Protein AF-A0A832KD87-F1 (afdb_monomer)

Solvent-accessible surface area (backbone atoms only — not comparable to full-atom values): 8683 Å² total; per-residue (Å²): 137,56,74,68,58,53,52,50,53,51,51,52,54,54,50,62,73,72,46,85,57,48,42,70,67,50,52,49,51,49,38,57,52,49,37,73,68,37,78,49,73,68,52,28,51,52,37,47,54,54,39,52,41,48,72,72,66,35,74,69,43,55,56,54,29,46,51,53,55,69,43,56,67,70,58,34,53,49,45,49,45,51,49,51,41,46,48,60,45,54,34,45,61,54,44,48,51,44,21,74,75,68,78,47,76,73,81,92,72,85,89,80,72,62,57,53,75,65,98,73,86,62,88,88,52,91,65,71,86,54,75,49,86,65,58,59,52,69,70,57,54,53,64,74,74,107

Nearest PDB structures (foldseek):
  8iuh-assembly1_4  TM=4.453E-01  e=9.359E+00  Homo sapiens
  7zwc-assembly1_c  TM=3.550E-01  e=7.194E+00  Homo sapiens

Radius of gyration: 20.19 Å; Cα contacts (8 Å, |Δi|>4): 117; chains: 1; bounding box: 44×45×47 Å

pLDDT: mean 84.2, std 9.67, range [51.53, 96.75]

Sequence (146 aa):
MGISDFLKRWSVKRLVKYLPVASKENILRLARMVEKIAITPEDKERIRFVREKFQSDHPSLIYAKEVLGRLHPNCRNKFSINFIVNHLIIGDGVRKRFRDEKGFLPPIAILISPSMKCNLRCQGCYAADYEKEEDLALETMNKIVK

Structure (mmCIF, N/CA/C/O backbone):
data_AF-A0A832KD87-F1
#
_entry.id   AF-A0A832KD87-F1
#
loop_
_atom_site.group_PDB
_atom_site.id
_atom_site.type_symbol
_atom_site.label_atom_id
_atom_site.label_alt_id
_atom_site.label_comp_id
_atom_site.label_asym_id
_atom_site.label_entity_id
_atom_site.label_seq_id
_atom_site.pdbx_PDB_ins_code
_atom_site.Cartn_x
_atom_site.Cartn_y
_atom_site.Cartn_z
_atom_site.occupancy
_atom_site.B_iso_or_equiv
_atom_site.auth_seq_id
_atom_site.auth_comp_id
_atom_site.auth_asym_id
_atom_site.auth_atom_id
_atom_site.pdbx_PDB_model_num
ATOM 1 N N . MET A 1 1 ? 3.557 20.386 3.102 1.00 51.53 1 MET A N 1
ATOM 2 C CA . MET A 1 1 ? 3.893 19.614 1.880 1.00 51.53 1 MET A CA 1
ATOM 3 C C . MET A 1 1 ? 4.741 20.517 0.999 1.00 51.53 1 MET A C 1
ATOM 5 O O . MET A 1 1 ? 4.283 21.613 0.703 1.00 51.53 1 MET A O 1
ATOM 9 N N . GLY A 1 2 ? 5.977 20.140 0.670 1.00 63.47 2 GLY A N 1
ATOM 10 C CA . GLY A 1 2 ? 6.873 21.016 -0.097 1.00 63.47 2 GLY A CA 1
ATOM 11 C C . GLY A 1 2 ? 6.529 21.047 -1.590 1.00 63.47 2 GLY A C 1
ATOM 12 O O . GLY A 1 2 ? 5.954 20.096 -2.119 1.00 63.47 2 GLY A O 1
ATOM 13 N N . ILE A 1 3 ? 6.939 22.108 -2.292 1.00 60.81 3 ILE A N 1
ATOM 14 C CA . ILE A 1 3 ? 6.811 22.246 -3.760 1.00 60.81 3 ILE A CA 1
ATOM 15 C C . ILE A 1 3 ? 7.443 21.043 -4.492 1.00 60.81 3 ILE A C 1
ATOM 17 O O . ILE A 1 3 ? 6.913 20.565 -5.495 1.00 60.81 3 ILE A O 1
ATOM 21 N N . SER A 1 4 ? 8.522 20.488 -3.930 1.00 67.88 4 SER A N 1
ATOM 22 C CA . SER A 1 4 ? 9.181 19.268 -4.414 1.00 67.88 4 SER A CA 1
ATOM 23 C C . SER A 1 4 ? 8.242 18.052 -4.422 1.00 67.88 4 SER A C 1
ATOM 25 O O . SER A 1 4 ? 8.128 17.374 -5.441 1.00 67.88 4 SER A O 1
ATOM 27 N N . ASP A 1 5 ? 7.484 17.802 -3.349 1.00 67.19 5 ASP A N 1
ATOM 28 C CA . ASP A 1 5 ? 6.569 16.650 -3.267 1.00 67.19 5 ASP A CA 1
ATOM 29 C C . ASP A 1 5 ? 5.394 16.780 -4.243 1.00 67.19 5 ASP A C 1
ATOM 31 O O . ASP A 1 5 ? 4.939 15.794 -4.830 1.00 67.19 5 ASP A O 1
ATOM 35 N N . PHE A 1 6 ? 4.919 18.011 -4.453 1.00 67.44 6 PHE A N 1
ATOM 36 C CA . PHE A 1 6 ? 3.873 18.313 -5.426 1.00 67.44 6 PHE A CA 1
ATOM 37 C C . PHE A 1 6 ? 4.337 18.031 -6.861 1.00 67.44 6 PHE A C 1
ATOM 39 O O . PHE A 1 6 ? 3.647 17.330 -7.607 1.00 67.44 6 PHE A O 1
ATOM 46 N N . LEU A 1 7 ? 5.535 18.499 -7.228 1.00 68.81 7 LEU A N 1
ATOM 47 C CA . LEU A 1 7 ? 6.141 18.235 -8.535 1.00 68.81 7 LEU A CA 1
ATOM 48 C C . LEU A 1 7 ? 6.367 16.737 -8.766 1.00 68.81 7 LEU A C 1
ATOM 50 O O . LEU A 1 7 ? 6.092 16.235 -9.857 1.00 68.81 7 LEU A O 1
ATOM 54 N N . LYS A 1 8 ? 6.793 15.995 -7.738 1.00 66.50 8 LYS A N 1
ATOM 55 C CA . LYS A 1 8 ? 6.944 14.532 -7.802 1.00 66.50 8 LYS A CA 1
ATOM 56 C C . LYS A 1 8 ? 5.611 13.828 -8.041 1.00 66.50 8 LYS A C 1
ATOM 58 O O . LYS A 1 8 ? 5.508 13.026 -8.971 1.00 66.50 8 LYS A O 1
ATOM 63 N N . ARG A 1 9 ? 4.567 14.169 -7.269 1.00 67.56 9 ARG A N 1
ATOM 64 C CA . ARG A 1 9 ? 3.204 13.639 -7.472 1.00 67.56 9 ARG A CA 1
ATOM 65 C C . ARG A 1 9 ? 2.704 13.893 -8.885 1.00 67.56 9 ARG A C 1
ATOM 67 O O . ARG A 1 9 ? 2.187 12.982 -9.530 1.00 67.56 9 ARG A O 1
ATOM 74 N N . TRP A 1 10 ? 2.858 15.123 -9.363 1.00 71.25 10 TRP A N 1
ATOM 75 C CA . TRP A 1 10 ? 2.403 15.520 -10.688 1.00 71.25 10 TRP A CA 1
ATOM 76 C C . TRP A 1 10 ? 3.168 14.791 -11.799 1.00 71.25 10 TRP A C 1
ATOM 78 O O . TRP A 1 10 ? 2.549 14.283 -12.736 1.00 71.25 10 TRP A O 1
ATOM 88 N N . SER A 1 11 ? 4.488 14.655 -11.651 1.00 71.56 11 SER A N 1
ATOM 89 C CA . SER A 1 11 ? 5.350 13.963 -12.614 1.00 71.56 11 SER A CA 1
ATOM 90 C C . SER A 1 11 ? 4.967 12.491 -12.748 1.00 71.56 11 SER A C 1
ATOM 92 O O . SER A 1 11 ? 4.735 12.018 -13.860 1.00 71.56 11 SER A O 1
ATOM 94 N N . VAL A 1 12 ? 4.805 11.769 -11.631 1.00 66.50 12 VAL A N 1
ATOM 95 C CA . VAL A 1 12 ? 4.410 10.353 -11.693 1.00 66.50 12 VAL A CA 1
ATOM 96 C C . VAL A 1 12 ? 2.972 10.188 -12.188 1.00 66.50 12 VAL A C 1
ATOM 98 O O . VAL A 1 12 ? 2.713 9.316 -13.014 1.00 66.50 12 VAL A O 1
ATOM 101 N N . LYS A 1 13 ? 2.038 11.059 -11.780 1.00 68.19 13 LYS A N 1
ATOM 102 C CA . LYS A 1 13 ? 0.655 11.052 -12.292 1.00 68.19 13 LYS A CA 1
ATOM 103 C C . LYS A 1 13 ? 0.609 11.211 -13.813 1.00 68.19 13 LYS A C 1
ATOM 105 O O . LYS A 1 13 ? -0.176 10.537 -14.478 1.00 68.19 13 LYS A O 1
ATOM 110 N N . ARG A 1 14 ? 1.448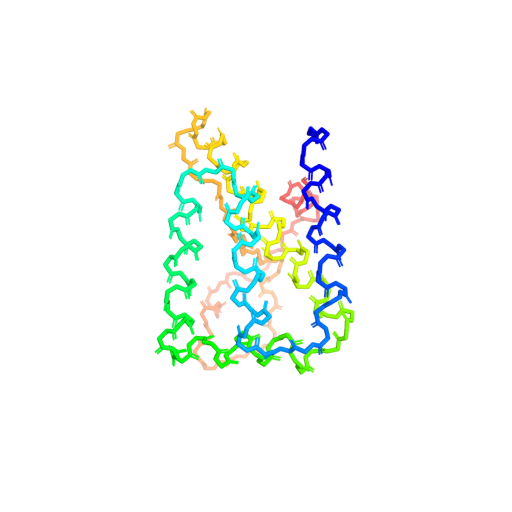 12.092 -14.364 1.00 72.88 14 ARG A N 1
ATOM 111 C CA . ARG A 1 14 ? 1.558 12.295 -15.810 1.00 72.88 14 ARG A CA 1
ATOM 112 C C . ARG A 1 14 ? 2.155 11.060 -16.485 1.00 72.88 14 ARG A C 1
ATOM 114 O O . ARG A 1 14 ? 1.604 10.616 -17.482 1.00 72.88 14 ARG A O 1
ATOM 121 N N . LEU A 1 15 ? 3.195 10.459 -15.907 1.00 66.75 15 LEU A N 1
ATOM 122 C CA . LEU A 1 15 ? 3.840 9.259 -16.452 1.00 66.75 15 LEU A CA 1
ATOM 123 C C . LEU A 1 15 ? 2.902 8.058 -16.519 1.00 66.75 15 LEU A C 1
ATOM 125 O O . LEU A 1 15 ? 2.782 7.452 -17.574 1.00 66.75 15 LEU A O 1
ATOM 129 N N . VAL A 1 16 ? 2.176 7.766 -15.440 1.00 65.38 16 VAL A N 1
ATOM 130 C CA . VAL A 1 16 ? 1.223 6.643 -15.387 1.00 65.38 16 VAL A CA 1
ATOM 131 C C . VAL A 1 16 ? 0.147 6.763 -16.469 1.00 65.38 16 VAL A C 1
ATOM 133 O O . VAL A 1 16 ? -0.227 5.766 -17.082 1.00 65.38 16 VAL A O 1
ATOM 136 N N . LYS A 1 17 ? -0.308 7.989 -16.760 1.00 65.19 17 LYS A N 1
ATOM 137 C CA . LYS A 1 17 ? -1.314 8.255 -17.797 1.00 65.19 17 LYS A CA 1
ATOM 138 C C . LYS A 1 17 ? -0.819 7.916 -19.214 1.00 65.19 17 LYS A C 1
ATOM 140 O O . LYS A 1 17 ? -1.639 7.583 -20.063 1.00 65.19 17 LYS A O 1
ATOM 145 N N . TYR A 1 18 ? 0.492 7.979 -19.460 1.00 62.66 18 TYR A N 1
ATOM 146 C CA . TYR A 1 18 ? 1.123 7.718 -20.762 1.00 62.66 18 TYR A CA 1
ATOM 147 C C . TYR A 1 18 ? 1.847 6.366 -20.836 1.00 62.66 18 TYR A C 1
ATOM 149 O O . TYR A 1 18 ? 2.681 6.167 -21.718 1.00 62.66 18 TYR A O 1
ATOM 157 N N . LEU A 1 19 ? 1.496 5.399 -19.982 1.00 62.84 19 LEU A N 1
ATOM 158 C CA . LEU A 1 19 ? 2.011 4.024 -20.047 1.00 62.84 19 LEU A CA 1
ATOM 159 C C . LEU A 1 19 ? 0.932 3.019 -20.500 1.00 62.84 19 LEU A C 1
ATOM 161 O O . LEU A 1 19 ? 0.696 2.045 -19.785 1.00 62.84 19 LEU A O 1
ATOM 165 N N . PRO A 1 20 ? 0.231 3.186 -21.646 1.00 56.25 20 PRO A N 1
ATOM 166 C CA . PRO A 1 20 ? -0.865 2.283 -21.992 1.00 56.25 20 PRO A CA 1
ATOM 167 C C . PRO A 1 20 ? -0.394 0.867 -22.339 1.00 56.25 20 PRO A C 1
ATOM 169 O O . PRO A 1 20 ? -1.227 -0.022 -22.459 1.00 56.25 20 PRO A O 1
ATOM 172 N N . VAL A 1 21 ? 0.914 0.632 -22.483 1.00 61.56 21 VAL A N 1
ATOM 173 C CA . VAL A 1 21 ? 1.462 -0.680 -22.830 1.00 61.56 21 VAL A CA 1
ATOM 174 C C . VAL A 1 21 ? 2.334 -1.171 -21.684 1.00 61.56 21 VAL A C 1
ATOM 176 O O . VAL A 1 21 ? 3.422 -0.64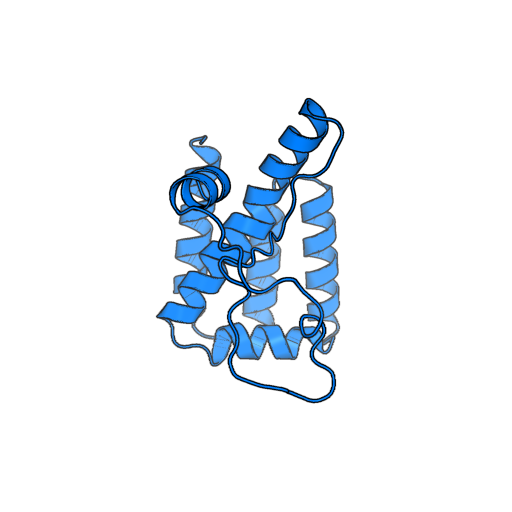1 -21.455 1.00 61.56 21 VAL A O 1
ATOM 179 N N . ALA A 1 22 ? 1.871 -2.201 -20.977 1.00 67.94 22 ALA A N 1
ATOM 180 C CA . ALA A 1 22 ? 2.614 -2.894 -19.927 1.00 67.94 22 ALA A CA 1
ATOM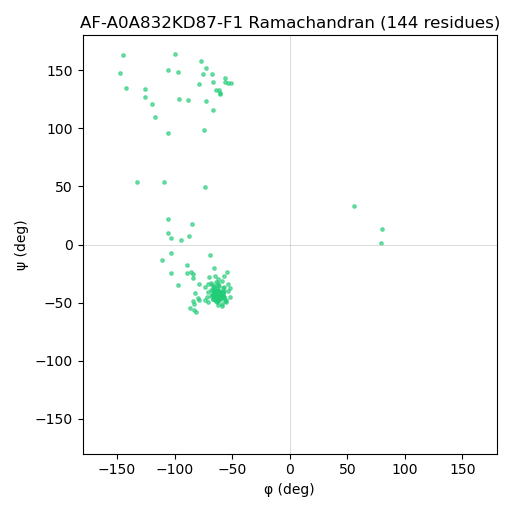 181 C C . ALA A 1 22 ? 3.730 -3.786 -20.516 1.00 67.94 22 ALA A C 1
ATOM 183 O O . ALA A 1 22 ? 3.843 -4.971 -20.212 1.00 67.94 22 ALA A O 1
ATOM 184 N N . SER A 1 23 ? 4.551 -3.232 -21.410 1.00 82.88 23 SER A N 1
ATOM 185 C CA . SER A 1 23 ? 5.745 -3.916 -21.896 1.00 82.88 23 SER A CA 1
ATOM 186 C C . SER A 1 23 ? 6.810 -3.925 -20.800 1.00 82.88 23 SER A C 1
ATOM 188 O O . SER A 1 23 ? 6.875 -3.02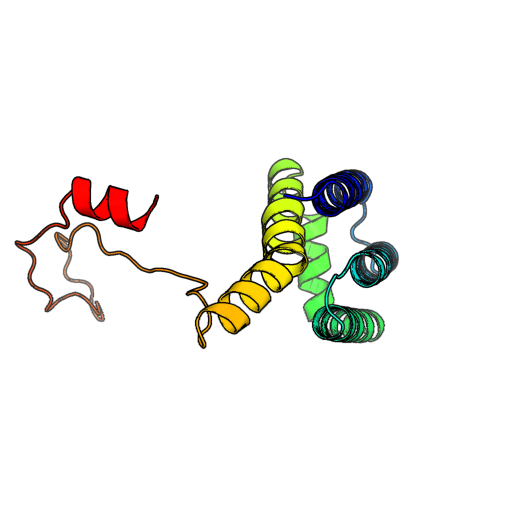2 -19.960 1.00 82.88 23 SER A O 1
ATOM 190 N N . LYS A 1 24 ? 7.680 -4.940 -20.827 1.00 87.88 24 LYS A N 1
ATOM 191 C CA . LYS A 1 24 ? 8.850 -5.015 -19.938 1.00 87.88 24 LYS A CA 1
ATOM 192 C C . LYS A 1 24 ? 9.664 -3.718 -20.007 1.00 87.88 24 LYS A C 1
ATOM 194 O O . LYS A 1 24 ? 9.983 -3.150 -18.969 1.00 87.88 24 LYS A O 1
ATOM 199 N N . GLU A 1 25 ? 9.900 -3.199 -21.211 1.00 88.25 25 GLU A N 1
ATOM 200 C CA . GLU A 1 25 ? 10.668 -1.965 -21.409 1.00 88.25 25 GLU A CA 1
ATOM 201 C C . GLU A 1 25 ? 10.018 -0.749 -20.736 1.00 88.25 25 GLU A C 1
ATOM 203 O O . GLU A 1 25 ? 10.690 0.021 -20.049 1.00 88.25 25 GLU A O 1
ATOM 208 N N . ASN A 1 26 ? 8.694 -0.606 -20.843 1.00 84.00 26 ASN A N 1
ATOM 209 C CA . ASN A 1 26 ? 7.970 0.492 -20.204 1.00 84.00 26 ASN A CA 1
ATOM 210 C C . ASN A 1 26 ? 7.995 0.391 -18.674 1.00 84.00 26 ASN A C 1
ATOM 212 O O . ASN A 1 26 ? 8.169 1.405 -17.996 1.00 84.00 26 ASN A O 1
ATOM 216 N N . ILE A 1 27 ? 7.884 -0.821 -18.126 1.00 86.50 27 ILE A N 1
ATOM 217 C CA . ILE A 1 27 ? 7.991 -1.071 -16.682 1.00 86.50 27 ILE A CA 1
ATOM 218 C C . ILE A 1 27 ? 9.405 -0.734 -16.185 1.00 86.50 27 ILE A C 1
ATOM 220 O O . ILE A 1 27 ? 9.559 -0.030 -15.185 1.00 86.50 27 ILE A O 1
ATOM 224 N N . LEU A 1 28 ? 10.446 -1.158 -16.906 1.00 89.31 28 LEU A N 1
ATOM 225 C CA . LEU A 1 28 ? 11.841 -0.849 -16.574 1.00 89.31 28 LEU A CA 1
ATOM 226 C C . LEU A 1 28 ? 12.153 0.648 -16.696 1.00 89.31 28 LEU A C 1
ATOM 228 O O . LEU A 1 28 ? 12.912 1.201 -15.893 1.00 89.31 28 LEU A O 1
ATOM 232 N N . ARG A 1 29 ? 11.566 1.331 -17.684 1.00 85.12 29 ARG A N 1
ATOM 233 C CA . ARG A 1 29 ? 11.653 2.788 -17.825 1.00 85.12 29 ARG A CA 1
ATOM 234 C C . ARG A 1 29 ? 10.979 3.494 -16.652 1.00 85.12 29 ARG A C 1
ATOM 236 O O . ARG A 1 29 ? 11.580 4.406 -16.091 1.00 85.12 29 ARG A O 1
ATOM 243 N N . LEU A 1 30 ? 9.792 3.053 -16.236 1.00 80.50 30 LEU A N 1
ATOM 244 C CA . LEU A 1 30 ? 9.109 3.605 -15.066 1.00 80.50 30 LEU A CA 1
ATOM 245 C C . LEU A 1 30 ? 9.941 3.409 -13.793 1.00 80.50 30 LEU A C 1
ATOM 247 O O . LEU A 1 30 ? 10.150 4.375 -13.063 1.00 80.50 30 LEU A O 1
ATOM 251 N N . ALA A 1 31 ? 10.474 2.207 -13.562 1.00 85.56 31 ALA A N 1
ATOM 252 C CA . ALA A 1 31 ? 11.330 1.925 -12.409 1.00 85.56 31 ALA A CA 1
ATOM 253 C C . ALA A 1 31 ? 12.562 2.849 -12.374 1.00 85.56 31 ALA A C 1
ATOM 255 O O . ALA A 1 31 ? 12.851 3.446 -11.340 1.00 85.56 31 ALA A O 1
ATOM 256 N N . ARG A 1 32 ? 13.222 3.073 -13.524 1.00 86.88 32 ARG A N 1
ATOM 257 C CA . ARG A 1 32 ? 14.324 4.048 -13.659 1.00 86.88 32 ARG A CA 1
ATOM 258 C C . ARG A 1 32 ? 13.921 5.470 -13.273 1.00 86.88 32 ARG A C 1
ATOM 260 O O . ARG A 1 32 ? 14.701 6.193 -12.662 1.00 86.88 32 ARG A O 1
ATOM 267 N N . MET A 1 33 ? 12.730 5.906 -13.669 1.00 79.88 33 MET A N 1
ATOM 268 C CA . MET A 1 33 ? 12.247 7.251 -13.347 1.00 79.88 33 MET A CA 1
ATOM 269 C C . MET A 1 33 ? 11.902 7.383 -11.866 1.00 79.88 33 MET A C 1
ATOM 271 O O . MET A 1 33 ? 12.237 8.389 -11.248 1.00 79.88 33 MET A O 1
ATOM 275 N N . VAL A 1 34 ? 11.283 6.353 -11.293 1.00 78.44 34 VAL A N 1
ATOM 276 C CA . VAL A 1 34 ? 10.955 6.287 -9.868 1.00 78.44 34 VAL A CA 1
ATOM 277 C C . VAL A 1 34 ? 12.229 6.289 -9.014 1.00 78.44 34 VAL A C 1
ATOM 279 O O . VAL A 1 34 ? 12.289 7.052 -8.054 1.00 78.44 34 VAL A O 1
ATOM 282 N N . GLU A 1 35 ? 13.288 5.574 -9.415 1.00 84.50 35 GLU A N 1
ATOM 283 C CA . GLU A 1 35 ? 14.613 5.610 -8.761 1.00 84.50 35 GLU A CA 1
ATOM 284 C C . GLU A 1 35 ? 15.191 7.036 -8.712 1.00 84.50 35 GLU A C 1
ATOM 286 O O . GLU A 1 35 ? 15.735 7.459 -7.695 1.00 84.50 35 GLU A O 1
ATOM 291 N N . LYS A 1 36 ?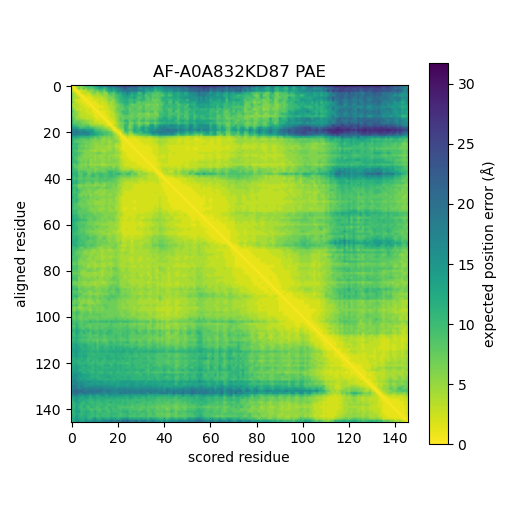 15.026 7.826 -9.783 1.00 81.44 36 LYS A N 1
ATOM 292 C CA . LYS A 1 36 ? 15.488 9.227 -9.819 1.00 81.44 36 LYS A CA 1
ATOM 293 C C . LYS A 1 36 ? 14.677 10.156 -8.911 1.00 81.44 36 LYS A C 1
ATOM 295 O O . LYS A 1 36 ? 15.195 11.178 -8.473 1.00 81.44 36 LYS A O 1
ATOM 300 N N . ILE A 1 37 ? 13.410 9.828 -8.666 1.00 74.31 37 ILE A N 1
ATOM 301 C CA . ILE A 1 37 ? 12.473 10.642 -7.877 1.00 74.31 37 ILE A CA 1
ATOM 302 C C . ILE A 1 37 ? 12.533 10.296 -6.378 1.00 74.31 37 ILE A C 1
ATOM 304 O O . ILE A 1 37 ? 12.188 11.138 -5.535 1.00 74.31 37 ILE A O 1
ATOM 308 N N . ALA A 1 38 ? 12.961 9.073 -6.056 1.00 74.50 38 ALA A N 1
ATOM 309 C CA . ALA A 1 38 ? 13.067 8.547 -4.703 1.00 74.50 38 ALA A CA 1
ATOM 310 C C . ALA A 1 38 ? 13.898 9.454 -3.783 1.00 74.50 38 ALA A C 1
ATOM 312 O O . ALA A 1 38 ? 14.909 10.036 -4.188 1.00 74.50 38 ALA A O 1
ATOM 313 N N . ILE A 1 39 ? 13.420 9.596 -2.545 1.00 70.19 39 ILE A N 1
ATOM 314 C CA . ILE A 1 39 ? 13.945 10.557 -1.568 1.00 70.19 39 ILE A CA 1
ATOM 315 C C . ILE A 1 39 ? 15.148 9.970 -0.839 1.00 70.19 39 ILE A C 1
ATOM 317 O O . ILE A 1 39 ? 16.174 10.636 -0.714 1.00 70.19 39 ILE A O 1
ATOM 321 N N . THR A 1 40 ? 15.015 8.738 -0.355 1.00 74.31 40 THR A N 1
ATOM 322 C CA . THR A 1 40 ? 16.002 8.109 0.517 1.00 74.31 40 THR A CA 1
ATOM 323 C C . THR A 1 40 ? 16.950 7.214 -0.296 1.00 74.31 40 THR A C 1
ATOM 325 O O . THR A 1 40 ? 16.549 6.678 -1.338 1.00 74.31 40 THR A O 1
ATOM 328 N N . PRO A 1 41 ? 18.224 7.064 0.115 1.00 83.75 41 PRO A N 1
ATOM 329 C CA . PRO A 1 41 ? 19.124 6.065 -0.465 1.00 83.75 41 PRO A CA 1
ATOM 330 C C . PRO A 1 41 ? 18.526 4.653 -0.441 1.00 83.75 41 PRO A C 1
ATOM 332 O O . PRO A 1 41 ? 18.595 3.937 -1.439 1.00 83.75 41 PRO A O 1
ATOM 335 N N . GLU A 1 42 ? 17.853 4.304 0.653 1.00 83.69 42 GLU A N 1
ATOM 336 C CA . GLU A 1 42 ? 17.224 3.004 0.871 1.00 83.69 42 GLU A CA 1
ATOM 337 C C . GLU A 1 42 ? 16.113 2.733 -0.161 1.00 83.69 42 GLU A C 1
ATOM 339 O O . GLU A 1 42 ? 16.000 1.630 -0.698 1.00 83.69 42 GLU A O 1
ATOM 344 N N . ASP A 1 43 ? 15.315 3.745 -0.515 1.00 81.94 43 ASP A N 1
ATOM 345 C CA . ASP A 1 43 ? 14.300 3.610 -1.563 1.00 81.94 43 ASP A CA 1
ATOM 346 C C . ASP A 1 43 ? 14.926 3.390 -2.939 1.00 81.94 43 ASP A C 1
ATOM 348 O O . ASP A 1 43 ? 14.435 2.566 -3.715 1.00 81.94 43 ASP A O 1
ATOM 352 N N . LYS A 1 44 ? 16.029 4.083 -3.250 1.00 87.12 44 LYS A N 1
ATOM 353 C CA . LYS A 1 44 ? 16.744 3.896 -4.522 1.00 87.12 44 LYS A CA 1
ATOM 354 C C . LYS A 1 44 ? 17.263 2.470 -4.658 1.00 87.12 44 LYS A C 1
ATOM 356 O O . LYS A 1 44 ? 17.099 1.874 -5.722 1.00 87.12 44 LYS A O 1
ATOM 361 N N . GLU A 1 45 ? 17.831 1.914 -3.591 1.00 90.25 45 GLU A N 1
ATOM 362 C CA . GLU A 1 45 ? 18.297 0.525 -3.558 1.00 90.25 45 GLU A CA 1
ATOM 363 C C . GLU A 1 45 ? 17.149 -0.466 -3.756 1.00 90.25 45 GLU A C 1
ATOM 365 O O . GLU A 1 45 ? 17.240 -1.346 -4.613 1.00 90.25 45 GLU A O 1
ATOM 370 N N . ARG A 1 46 ? 16.022 -0.281 -3.055 1.00 88.56 46 ARG A N 1
ATOM 371 C CA . ARG A 1 46 ? 14.826 -1.124 -3.231 1.00 88.56 46 ARG A CA 1
ATOM 372 C C . ARG A 1 46 ? 14.306 -1.083 -4.666 1.00 88.56 46 ARG A C 1
ATOM 374 O O . ARG A 1 46 ? 13.997 -2.124 -5.245 1.00 88.56 46 ARG A O 1
ATOM 381 N N . ILE A 1 47 ? 14.218 0.105 -5.265 1.00 88.81 47 ILE A N 1
ATOM 382 C CA . ILE A 1 47 ? 13.748 0.262 -6.648 1.00 88.81 47 ILE A CA 1
ATOM 383 C C . ILE A 1 47 ? 14.730 -0.384 -7.627 1.00 88.81 47 ILE A C 1
ATOM 385 O O . ILE A 1 47 ? 14.303 -1.039 -8.581 1.00 88.81 47 ILE A O 1
ATOM 389 N N . ARG A 1 48 ? 16.039 -0.232 -7.394 1.00 92.56 48 ARG A N 1
ATOM 390 C CA . ARG A 1 48 ? 17.079 -0.871 -8.202 1.00 92.56 48 ARG A CA 1
ATOM 391 C C . ARG A 1 48 ? 16.969 -2.391 -8.138 1.00 92.56 48 ARG A C 1
ATOM 393 O O . ARG A 1 48 ? 16.915 -3.011 -9.194 1.00 92.56 48 ARG A O 1
ATOM 400 N N . PHE A 1 49 ? 16.814 -2.956 -6.944 1.00 93.44 49 PHE A N 1
ATOM 401 C CA . PHE A 1 49 ? 16.589 -4.386 -6.745 1.00 93.44 49 PHE A CA 1
ATOM 402 C C . PHE A 1 49 ? 15.356 -4.884 -7.512 1.00 93.44 49 PHE A C 1
ATOM 404 O O . PHE A 1 49 ? 15.430 -5.857 -8.261 1.00 93.44 49 PHE A O 1
ATOM 411 N N . VAL A 1 50 ? 14.219 -4.186 -7.394 1.00 91.06 50 VAL A N 1
ATOM 412 C CA . VAL A 1 50 ? 12.996 -4.537 -8.138 1.00 91.06 50 VAL A CA 1
ATOM 413 C C . VAL A 1 50 ? 13.235 -4.479 -9.649 1.00 91.06 50 VAL A C 1
ATOM 415 O O . VAL A 1 50 ? 12.808 -5.372 -10.382 1.00 91.06 50 VAL A O 1
ATOM 418 N N . ARG A 1 51 ? 13.944 -3.454 -10.127 1.00 92.81 51 ARG A N 1
ATOM 419 C CA . ARG A 1 51 ? 14.281 -3.301 -11.545 1.00 92.81 51 ARG A CA 1
ATOM 420 C C . ARG A 1 51 ? 15.176 -4.434 -12.047 1.00 92.81 51 ARG A C 1
ATOM 422 O O . ARG A 1 51 ? 14.904 -4.949 -13.125 1.00 92.81 51 ARG A O 1
ATOM 429 N N . GLU A 1 52 ? 16.195 -4.830 -11.292 1.00 95.25 52 GLU A N 1
ATOM 430 C CA . GLU A 1 52 ? 17.079 -5.954 -11.635 1.00 95.25 52 GLU A CA 1
ATOM 431 C C . GLU A 1 52 ? 16.294 -7.266 -11.726 1.00 95.25 52 GLU A C 1
ATOM 433 O O . GLU A 1 52 ? 16.436 -8.007 -12.697 1.00 95.25 52 GLU A O 1
ATOM 438 N N . LYS A 1 53 ? 15.369 -7.512 -10.789 1.00 95.38 53 LYS A N 1
ATOM 439 C CA . LYS A 1 53 ? 14.458 -8.667 -10.858 1.00 95.38 53 LYS A CA 1
ATOM 440 C C . LYS A 1 53 ? 13.568 -8.632 -12.098 1.00 95.38 53 LYS A C 1
ATOM 442 O O . LYS A 1 53 ? 13.343 -9.659 -12.729 1.00 95.38 53 LYS A O 1
ATOM 447 N N . PHE A 1 54 ? 13.068 -7.460 -12.480 1.00 93.81 54 PHE A N 1
ATOM 448 C CA . PHE A 1 54 ? 12.309 -7.325 -13.722 1.00 93.81 54 PHE A CA 1
ATOM 449 C C . PHE A 1 54 ? 13.182 -7.511 -14.968 1.00 93.81 54 PHE A C 1
ATOM 451 O O . PHE A 1 54 ? 12.690 -8.031 -15.966 1.00 93.81 54 PHE A O 1
ATOM 458 N N . GLN A 1 55 ? 14.459 -7.119 -14.937 1.00 94.25 55 GLN A N 1
ATOM 459 C CA . GLN A 1 55 ? 15.396 -7.354 -16.041 1.00 94.25 55 GLN A CA 1
ATOM 460 C C . GLN A 1 55 ? 15.653 -8.846 -16.253 1.00 94.25 55 GLN A C 1
ATOM 462 O O . GLN A 1 55 ? 15.654 -9.280 -17.404 1.00 94.25 55 GLN A O 1
ATOM 467 N N . SER A 1 56 ? 15.775 -9.620 -15.174 1.00 95.50 56 SER A N 1
ATOM 468 C CA . SER A 1 56 ? 15.979 -11.073 -15.210 1.00 95.50 56 SER A CA 1
ATOM 469 C C . SER A 1 56 ? 14.693 -11.903 -15.338 1.00 95.50 56 SER A C 1
ATOM 471 O O . SER A 1 56 ? 14.706 -13.092 -15.036 1.00 95.50 56 SER A O 1
ATOM 473 N N . ASP A 1 57 ? 13.581 -11.292 -15.767 1.00 93.62 57 ASP A N 1
ATOM 474 C CA . ASP A 1 57 ? 12.287 -11.961 -15.991 1.00 93.62 57 ASP A CA 1
ATOM 475 C C . ASP A 1 57 ? 11.747 -12.721 -14.768 1.00 93.62 57 ASP A C 1
ATOM 477 O O . ASP A 1 57 ? 11.035 -13.718 -14.886 1.00 93.62 57 ASP A O 1
ATOM 481 N N . HIS A 1 58 ? 12.032 -12.213 -13.566 1.00 96.19 58 HIS A N 1
ATOM 482 C CA . HIS A 1 58 ? 11.482 -12.764 -12.335 1.00 96.19 58 HIS A CA 1
ATOM 483 C C . HIS A 1 58 ? 9.937 -12.795 -12.383 1.00 96.19 58 HIS A C 1
ATOM 485 O O . HIS A 1 58 ? 9.330 -11.829 -12.863 1.00 96.19 58 HIS A O 1
ATOM 491 N N . PRO A 1 59 ? 9.265 -13.820 -11.815 1.00 94.62 59 PRO A N 1
ATOM 492 C CA . PRO A 1 59 ? 7.802 -13.955 -11.868 1.00 94.62 59 PRO A CA 1
ATOM 493 C C . PRO A 1 59 ? 7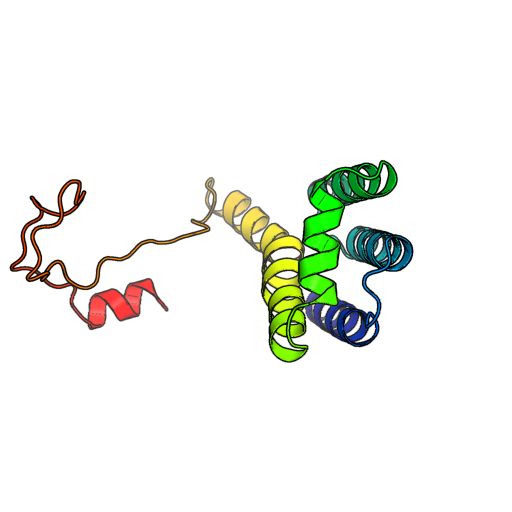.011 -12.739 -11.361 1.00 94.62 59 PRO A C 1
ATOM 495 O O . PRO A 1 59 ? 5.882 -12.506 -11.784 1.00 94.62 59 PRO A O 1
ATOM 498 N N . SER A 1 60 ? 7.610 -11.904 -10.506 1.00 91.12 60 SER A N 1
ATOM 499 C CA . SER A 1 60 ? 7.021 -10.624 -10.078 1.00 91.12 60 SER A CA 1
ATOM 500 C C . SER A 1 60 ? 6.685 -9.677 -11.243 1.00 91.12 60 SER A C 1
ATOM 502 O O . SER A 1 60 ? 5.760 -8.871 -11.128 1.00 91.12 60 SER A O 1
ATOM 504 N N . LEU A 1 61 ? 7.389 -9.785 -12.37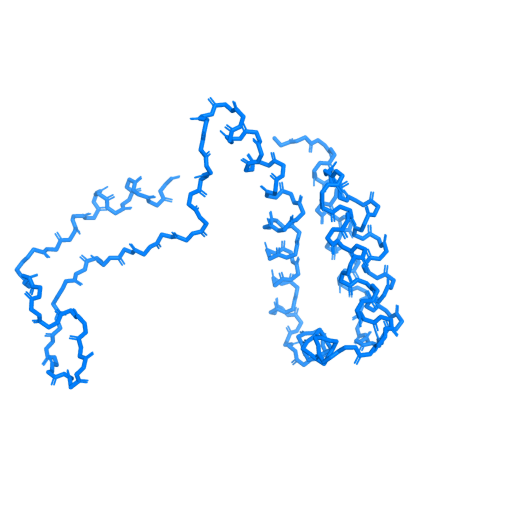7 1.00 91.00 61 LEU A N 1
ATOM 505 C CA . LEU A 1 61 ? 7.107 -9.018 -13.590 1.00 91.00 61 LEU A CA 1
ATOM 506 C C . LEU A 1 61 ? 5.731 -9.359 -14.177 1.00 91.00 61 LEU A C 1
ATOM 508 O O . LEU A 1 61 ? 5.087 -8.472 -14.733 1.00 91.00 61 LEU A O 1
ATOM 512 N N . ILE A 1 62 ? 5.263 -10.605 -14.036 1.00 90.94 62 ILE A N 1
ATOM 513 C CA . ILE A 1 62 ? 3.933 -11.026 -14.500 1.00 90.94 62 ILE A CA 1
ATOM 514 C C . ILE A 1 62 ? 2.877 -10.173 -13.800 1.00 90.94 62 ILE A C 1
ATOM 516 O O . ILE A 1 62 ? 2.108 -9.485 -14.462 1.00 90.94 62 ILE A O 1
ATOM 520 N N . TYR A 1 63 ? 2.918 -10.101 -12.469 1.00 88.12 63 TYR A N 1
ATOM 521 C CA . TYR A 1 63 ? 1.978 -9.286 -11.698 1.00 88.12 63 TYR A CA 1
ATOM 522 C C . TYR A 1 63 ? 2.039 -7.802 -12.073 1.00 88.12 63 TYR A C 1
ATOM 524 O O . TYR A 1 63 ? 1.000 -7.160 -12.209 1.00 88.12 63 TYR A O 1
ATOM 532 N N . ALA A 1 64 ? 3.236 -7.250 -12.296 1.00 86.88 64 ALA A N 1
ATOM 533 C CA . ALA A 1 64 ? 3.378 -5.864 -12.741 1.00 86.88 64 ALA A CA 1
ATOM 534 C C . ALA A 1 64 ? 2.717 -5.627 -14.112 1.00 86.88 64 ALA A C 1
ATOM 536 O O . ALA A 1 64 ? 2.048 -4.609 -14.304 1.00 86.88 64 ALA A O 1
ATOM 537 N N . LYS A 1 65 ? 2.861 -6.576 -15.048 1.00 87.38 65 LYS A N 1
ATOM 538 C CA . LYS A 1 65 ? 2.201 -6.526 -16.359 1.00 87.38 65 LYS A CA 1
ATOM 539 C C . LYS A 1 65 ? 0.684 -6.630 -16.237 1.00 87.38 65 LYS A C 1
ATOM 541 O O . LYS A 1 65 ? -0.019 -5.841 -16.859 1.00 87.38 65 LYS A O 1
ATOM 546 N N . GLU A 1 66 ? 0.184 -7.533 -15.402 1.00 85.62 66 GLU A N 1
ATOM 547 C CA . GLU A 1 66 ? -1.249 -7.739 -15.179 1.00 85.62 66 GLU A CA 1
ATOM 548 C C . GLU A 1 66 ? -1.902 -6.497 -14.550 1.00 85.62 66 GLU A C 1
ATOM 550 O O . GLU A 1 66 ? -2.894 -5.981 -15.065 1.00 85.62 66 GLU A O 1
ATOM 555 N N . VAL A 1 67 ? -1.302 -5.945 -13.491 1.00 82.06 67 VAL A N 1
ATOM 556 C CA . VAL A 1 67 ? -1.799 -4.741 -12.803 1.00 82.06 67 VAL A CA 1
ATOM 557 C C . VAL A 1 67 ? -1.820 -3.531 -13.740 1.00 82.06 67 VAL A C 1
ATOM 559 O O . VAL A 1 67 ? -2.774 -2.754 -13.737 1.00 82.06 67 VAL A O 1
ATOM 562 N N . LEU A 1 68 ? -0.787 -3.348 -14.565 1.00 79.69 68 LEU A N 1
ATOM 563 C CA . LEU A 1 68 ? -0.711 -2.203 -15.475 1.00 79.69 68 LEU A CA 1
ATOM 564 C C . LEU A 1 68 ? -1.474 -2.414 -16.790 1.00 79.69 68 LEU A C 1
ATOM 566 O O . LEU A 1 68 ? -1.874 -1.431 -17.413 1.00 79.69 68 LEU A O 1
ATOM 570 N N . GLY A 1 69 ? -1.660 -3.658 -17.227 1.00 82.00 69 GLY A N 1
ATOM 571 C CA . GLY A 1 69 ? -2.245 -4.005 -18.522 1.00 82.00 69 GLY A CA 1
ATOM 572 C C . GLY A 1 69 ? -3.733 -4.343 -18.474 1.00 82.00 69 GLY A C 1
ATOM 573 O O . GLY A 1 69 ? -4.449 -4.003 -19.411 1.00 82.00 69 GLY A O 1
ATOM 574 N N . ARG A 1 70 ? -4.215 -4.977 -17.395 1.00 84.81 70 ARG A N 1
ATOM 575 C CA . ARG A 1 70 ? -5.597 -5.488 -17.301 1.00 84.81 70 ARG A CA 1
ATOM 576 C C . ARG A 1 70 ? -6.527 -4.635 -16.454 1.00 84.81 70 ARG A C 1
ATOM 578 O O . ARG A 1 70 ? -7.739 -4.701 -16.640 1.00 84.81 70 ARG A O 1
ATOM 585 N N . LEU A 1 71 ? -6.000 -3.849 -15.514 1.00 83.81 71 LEU A N 1
ATOM 586 C CA . LEU A 1 71 ? -6.853 -3.002 -14.686 1.00 83.81 71 LEU A CA 1
ATOM 587 C C . LEU A 1 71 ? -7.519 -1.909 -15.521 1.00 83.81 71 LEU A C 1
ATOM 589 O O . LEU A 1 71 ? -6.879 -1.244 -16.339 1.00 83.81 71 LEU A O 1
ATOM 593 N N . HIS A 1 72 ? -8.793 -1.650 -15.219 1.00 86.75 72 HIS A N 1
ATOM 594 C CA . HIS A 1 72 ? -9.505 -0.496 -15.753 1.00 86.75 72 HIS A CA 1
ATOM 595 C C . HIS A 1 72 ? -8.683 0.790 -15.513 1.00 86.75 72 HIS A C 1
ATOM 597 O O . HIS A 1 72 ? -8.137 0.959 -14.412 1.00 86.75 72 HIS A O 1
ATOM 603 N N . PRO A 1 73 ? -8.597 1.730 -16.478 1.00 82.75 73 PRO A N 1
ATOM 604 C CA . PRO A 1 73 ? -7.730 2.904 -16.373 1.00 82.75 73 PRO A CA 1
ATOM 605 C C . PRO A 1 73 ? -7.898 3.703 -15.076 1.00 82.75 73 PRO A C 1
ATOM 607 O O . PRO A 1 73 ? -6.905 4.150 -14.504 1.00 82.75 73 PRO A O 1
ATOM 610 N N . ASN A 1 74 ? -9.127 3.834 -14.566 1.00 85.50 74 ASN A N 1
ATOM 611 C CA . ASN A 1 74 ? -9.384 4.512 -13.290 1.00 85.50 74 ASN A CA 1
ATOM 612 C C . ASN A 1 74 ? -8.738 3.784 -12.100 1.00 85.50 74 ASN A C 1
ATOM 614 O O . ASN A 1 74 ? -8.095 4.431 -11.272 1.00 85.50 74 ASN A O 1
ATOM 618 N N . CYS A 1 75 ? -8.852 2.454 -12.041 1.00 86.81 75 CYS A N 1
ATOM 619 C CA . CYS A 1 75 ? -8.258 1.638 -10.982 1.00 86.81 75 CYS A CA 1
ATOM 620 C C . CYS A 1 75 ? -6.733 1.668 -11.063 1.00 86.81 75 CYS A C 1
ATOM 622 O O . CYS A 1 75 ? -6.073 1.951 -10.067 1.00 86.81 75 CYS A O 1
ATOM 624 N N . ARG A 1 76 ? -6.176 1.481 -12.265 1.00 83.56 76 ARG A N 1
ATOM 625 C CA . ARG A 1 76 ? -4.733 1.576 -12.520 1.00 83.56 76 ARG A CA 1
ATOM 626 C C . ARG A 1 76 ? -4.168 2.923 -12.075 1.00 83.56 76 ARG A C 1
ATOM 628 O O . ARG A 1 76 ? -3.207 2.966 -11.316 1.00 83.56 76 ARG A O 1
ATOM 635 N N . ASN A 1 77 ? -4.802 4.025 -12.480 1.00 80.19 77 ASN A N 1
ATOM 636 C CA . ASN A 1 77 ? -4.363 5.373 -12.116 1.00 80.19 77 ASN A CA 1
ATOM 637 C C . ASN A 1 77 ? -4.397 5.595 -10.598 1.00 80.19 77 ASN A C 1
ATOM 639 O O . ASN A 1 77 ? -3.455 6.156 -10.035 1.00 80.19 77 ASN A O 1
ATOM 643 N N . LYS A 1 78 ? -5.466 5.155 -9.921 1.00 86.56 78 LYS A N 1
ATOM 644 C CA . LYS A 1 78 ? -5.581 5.266 -8.461 1.00 86.56 78 LYS A CA 1
ATOM 645 C C . LYS A 1 78 ? -4.555 4.396 -7.744 1.00 86.56 78 LYS A C 1
ATOM 647 O O . LYS A 1 78 ? -3.920 4.893 -6.820 1.00 86.56 78 LYS A O 1
ATOM 652 N N . PHE A 1 79 ? -4.338 3.164 -8.196 1.00 84.94 79 PHE A N 1
ATOM 653 C CA . PHE A 1 79 ? -3.311 2.278 -7.656 1.00 84.94 79 PHE A CA 1
ATOM 654 C C . PHE A 1 79 ? -1.918 2.903 -7.781 1.00 84.94 79 PHE A C 1
ATOM 656 O O . PHE A 1 79 ? -1.211 3.037 -6.784 1.00 84.94 79 PHE A O 1
ATOM 663 N N . SER A 1 80 ? -1.536 3.377 -8.970 1.00 79.19 80 SER A N 1
ATOM 664 C CA . SER A 1 80 ? -0.214 3.975 -9.162 1.00 79.19 80 SER A CA 1
ATOM 665 C C . SER A 1 80 ? -0.014 5.244 -8.328 1.00 79.19 80 SER A C 1
ATOM 667 O O . SER A 1 80 ? 1.059 5.448 -7.772 1.00 79.19 80 SER A O 1
ATOM 669 N N . ILE A 1 81 ? -1.030 6.099 -8.191 1.00 79.56 81 ILE A N 1
ATOM 670 C CA . ILE A 1 81 ? -0.905 7.327 -7.389 1.00 79.56 81 ILE A CA 1
ATOM 671 C C . ILE A 1 81 ? -0.899 7.012 -5.889 1.00 79.56 81 ILE A C 1
ATOM 673 O O . ILE A 1 81 ? -0.064 7.529 -5.152 1.00 79.56 81 ILE A O 1
ATOM 677 N N . ASN A 1 82 ? -1.823 6.184 -5.412 1.00 86.25 82 ASN A N 1
ATOM 678 C CA . ASN A 1 82 ? -1.984 5.966 -3.978 1.00 86.25 82 ASN A CA 1
ATOM 679 C C . ASN A 1 82 ? -0.928 5.011 -3.429 1.00 86.25 82 ASN A C 1
ATOM 681 O O . ASN A 1 82 ? -0.287 5.316 -2.428 1.00 86.25 82 ASN A O 1
ATOM 685 N N . PHE A 1 83 ? -0.717 3.878 -4.090 1.00 84.12 83 PHE A N 1
ATOM 686 C CA . PHE A 1 83 ? 0.211 2.875 -3.594 1.00 84.12 83 PHE A CA 1
ATOM 687 C C . PHE A 1 83 ? 1.652 3.212 -3.987 1.00 84.12 83 PHE A C 1
ATOM 689 O O . PHE A 1 83 ? 2.502 3.409 -3.124 1.00 84.12 83 PHE A O 1
ATOM 696 N N . ILE A 1 84 ? 1.938 3.380 -5.281 1.00 78.56 84 ILE A N 1
ATOM 697 C CA . ILE A 1 84 ? 3.328 3.580 -5.722 1.00 78.56 84 ILE A CA 1
ATOM 698 C C . ILE A 1 84 ? 3.851 4.960 -5.302 1.00 78.56 84 ILE A C 1
ATOM 700 O O . ILE A 1 84 ? 4.914 5.063 -4.702 1.00 78.56 84 ILE A O 1
ATOM 704 N N . VAL A 1 85 ? 3.110 6.037 -5.570 1.00 76.69 85 VAL A N 1
ATOM 705 C CA . VAL A 1 85 ? 3.611 7.392 -5.283 1.00 76.69 85 VAL A CA 1
ATOM 706 C C . VAL A 1 85 ? 3.434 7.773 -3.824 1.00 76.69 85 VAL A C 1
ATOM 708 O O . VAL A 1 85 ? 4.404 8.126 -3.157 1.00 76.69 85 VAL A O 1
ATOM 711 N N . ASN A 1 86 ? 2.198 7.750 -3.326 1.00 81.69 86 ASN A N 1
ATOM 712 C CA . ASN A 1 86 ? 1.921 8.273 -1.993 1.00 81.69 86 ASN A CA 1
ATOM 713 C C . ASN A 1 86 ? 2.468 7.355 -0.904 1.00 81.69 86 ASN A C 1
ATOM 715 O O . ASN A 1 86 ? 3.083 7.859 0.028 1.00 81.69 86 ASN A O 1
ATOM 719 N N . HIS A 1 87 ? 2.270 6.042 -1.015 1.00 85.06 87 HIS A N 1
ATOM 720 C CA . HIS A 1 87 ? 2.673 5.116 0.036 1.00 85.06 87 HIS A CA 1
ATOM 721 C C . HIS A 1 87 ? 4.157 4.724 -0.042 1.00 85.06 87 HIS A C 1
ATOM 723 O O . HIS A 1 87 ? 4.856 4.856 0.968 1.00 85.06 87 HIS A O 1
ATOM 729 N N . LEU A 1 88 ? 4.646 4.279 -1.208 1.00 79.62 88 LEU A N 1
ATOM 730 C CA . LEU A 1 88 ? 6.026 3.790 -1.339 1.00 79.62 88 LEU A CA 1
ATOM 731 C C . LEU A 1 88 ? 7.057 4.919 -1.465 1.00 79.62 88 LEU A C 1
ATOM 733 O O . LEU A 1 88 ? 8.053 4.876 -0.763 1.00 79.62 88 LEU A O 1
ATOM 737 N N . ILE A 1 89 ? 6.831 5.935 -2.308 1.00 75.25 89 ILE A N 1
ATOM 738 C CA . ILE A 1 89 ? 7.857 6.968 -2.571 1.00 75.25 89 ILE A CA 1
ATOM 739 C C . ILE A 1 89 ? 7.804 8.119 -1.557 1.00 75.25 89 ILE A C 1
ATOM 741 O O . ILE A 1 89 ? 8.811 8.491 -0.964 1.00 75.25 89 ILE A O 1
ATOM 745 N N . ILE A 1 90 ? 6.639 8.750 -1.394 1.00 78.38 90 ILE A N 1
ATOM 746 C CA . ILE A 1 90 ? 6.506 9.947 -0.542 1.00 78.38 90 ILE A CA 1
ATOM 747 C C . ILE A 1 90 ? 6.360 9.544 0.924 1.00 78.38 90 ILE A C 1
ATOM 749 O O . ILE A 1 90 ? 6.950 10.163 1.810 1.00 78.38 90 ILE A O 1
ATOM 753 N N . GLY A 1 91 ? 5.570 8.501 1.175 1.00 83.25 91 GLY A N 1
ATOM 754 C CA . GLY A 1 91 ? 5.262 8.022 2.512 1.00 83.25 91 GLY A CA 1
ATOM 755 C C . GLY A 1 91 ? 6.491 7.544 3.274 1.00 83.25 91 GLY A C 1
ATOM 756 O O . GLY A 1 91 ? 6.513 7.698 4.489 1.00 83.25 91 GLY A O 1
ATOM 757 N N . ASP A 1 92 ? 7.528 7.031 2.603 1.00 82.06 92 ASP A N 1
ATOM 758 C CA . ASP A 1 92 ? 8.716 6.529 3.304 1.00 82.06 92 ASP A CA 1
ATOM 759 C C . ASP A 1 92 ? 9.477 7.640 4.018 1.00 82.06 92 ASP A C 1
ATOM 761 O O . ASP A 1 92 ? 9.767 7.523 5.204 1.00 82.06 92 ASP A O 1
ATOM 765 N N . GLY A 1 93 ? 9.667 8.786 3.359 1.00 82.62 93 GLY A N 1
ATOM 766 C CA . GLY A 1 93 ? 10.266 9.959 3.996 1.00 82.62 93 GLY A CA 1
ATOM 767 C C . GLY A 1 93 ? 9.439 10.493 5.172 1.00 82.62 93 GLY A C 1
ATOM 768 O O . GLY A 1 93 ? 10.006 10.959 6.157 1.00 82.62 93 GLY A O 1
ATOM 769 N N . VAL A 1 94 ? 8.104 10.408 5.100 1.00 86.12 94 VAL A N 1
ATOM 770 C CA . VAL A 1 94 ? 7.215 10.775 6.220 1.00 86.12 94 VAL A CA 1
ATOM 771 C C . VAL A 1 94 ? 7.397 9.807 7.389 1.00 86.12 94 VAL A C 1
ATOM 773 O O . VAL A 1 94 ? 7.566 10.249 8.522 1.00 86.12 94 VAL A O 1
ATOM 776 N N . ARG A 1 95 ? 7.410 8.496 7.120 1.00 88.50 95 ARG A N 1
ATOM 777 C CA . ARG A 1 95 ? 7.602 7.459 8.143 1.00 88.50 95 ARG A CA 1
ATOM 778 C C . ARG A 1 95 ? 8.997 7.506 8.760 1.00 88.50 95 ARG A C 1
ATOM 780 O O . ARG A 1 95 ? 9.118 7.270 9.956 1.00 88.50 95 ARG A O 1
ATOM 787 N N . LYS A 1 96 ? 10.029 7.828 7.971 1.00 87.75 96 LYS A N 1
ATOM 788 C CA . LYS A 1 96 ? 11.402 8.019 8.452 1.00 87.75 96 LYS A CA 1
ATOM 789 C C . LYS A 1 96 ? 11.466 9.184 9.435 1.00 87.75 96 LYS A C 1
ATOM 791 O O . LYS A 1 96 ? 11.845 8.958 10.572 1.00 87.75 96 LYS A O 1
ATOM 796 N N . ARG A 1 97 ? 10.950 10.364 9.064 1.00 89.81 97 ARG A N 1
ATOM 797 C CA . ARG A 1 97 ? 10.869 11.513 9.988 1.00 89.81 97 ARG A CA 1
ATOM 798 C C . ARG A 1 97 ? 10.091 11.194 11.260 1.00 89.81 97 ARG A C 1
ATOM 800 O O . ARG A 1 97 ? 10.566 11.491 12.344 1.00 89.81 97 ARG A O 1
ATOM 807 N N . PHE A 1 98 ? 8.936 10.537 11.140 1.00 92.69 98 PHE A N 1
ATOM 808 C CA . PHE A 1 98 ? 8.171 10.109 12.311 1.00 92.69 98 PHE A CA 1
ATOM 809 C C . PHE A 1 98 ? 9.000 9.195 13.221 1.00 92.69 98 PHE A C 1
ATOM 811 O O . PHE A 1 98 ? 9.009 9.383 14.432 1.00 92.69 98 PHE A O 1
ATOM 818 N N . ARG A 1 99 ? 9.710 8.215 12.648 1.00 93.00 99 ARG A N 1
ATOM 819 C CA . ARG A 1 99 ? 10.582 7.318 13.411 1.00 93.00 99 ARG A CA 1
ATOM 820 C C . ARG A 1 99 ? 11.711 8.084 14.090 1.00 93.00 99 ARG A C 1
ATOM 822 O O . ARG A 1 99 ? 11.965 7.827 15.259 1.00 93.00 99 ARG A O 1
ATOM 829 N N . ASP A 1 100 ? 12.352 9.005 13.382 1.00 93.75 100 ASP A N 1
ATOM 830 C CA . ASP A 1 100 ? 13.448 9.810 13.920 1.00 93.75 100 ASP A CA 1
ATOM 831 C C . ASP A 1 100 ? 12.959 10.700 15.083 1.00 93.75 100 ASP A C 1
ATOM 833 O O . ASP A 1 100 ? 13.651 10.848 16.084 1.00 93.75 100 ASP A O 1
ATOM 837 N N . GLU A 1 101 ? 11.734 11.233 14.993 1.00 96.12 101 GLU A N 1
ATOM 838 C CA . GLU A 1 101 ? 11.114 12.077 16.025 1.00 96.12 101 GLU A CA 1
ATOM 839 C C . GLU A 1 101 ? 10.537 11.293 17.216 1.00 96.12 101 GLU A C 1
ATOM 841 O O . GLU A 1 101 ? 10.507 11.803 18.335 1.00 96.12 101 GLU A O 1
ATOM 846 N N . LYS A 1 102 ? 10.000 10.088 16.987 1.00 96.00 102 LYS A N 1
ATOM 847 C CA . LYS A 1 102 ? 9.222 9.328 17.985 1.00 96.00 102 LYS A CA 1
ATOM 848 C C . LYS A 1 102 ? 9.919 8.071 18.498 1.00 96.00 102 LYS A C 1
ATOM 850 O O . LYS A 1 102 ? 9.463 7.496 19.479 1.00 96.00 102 LYS A O 1
ATOM 855 N N . GLY A 1 103 ? 10.990 7.626 17.847 1.00 96.75 103 GLY A N 1
ATOM 856 C CA . GLY A 1 103 ? 11.735 6.413 18.194 1.00 96.75 103 GLY A CA 1
ATOM 857 C C . GLY A 1 103 ? 11.100 5.098 17.718 1.00 96.75 103 GLY A C 1
ATOM 858 O O . GLY A 1 103 ? 11.664 4.034 17.960 1.00 96.75 103 GLY A O 1
ATOM 859 N N . PHE A 1 104 ? 9.955 5.128 17.022 1.00 94.44 104 PHE A N 1
ATOM 860 C CA . PHE A 1 104 ? 9.266 3.928 16.526 1.00 94.44 104 PHE A CA 1
ATOM 861 C C . PHE A 1 104 ? 8.576 4.155 15.172 1.00 94.44 104 PHE A C 1
ATOM 863 O O . PHE A 1 104 ? 8.370 5.285 14.738 1.00 94.44 104 PHE A O 1
ATOM 870 N N . LEU A 1 105 ? 8.229 3.071 14.471 1.00 90.00 105 LEU A N 1
ATOM 871 C CA . LEU A 1 105 ? 7.505 3.150 13.198 1.00 90.00 105 LEU A CA 1
ATOM 872 C C . LEU A 1 105 ? 6.011 3.410 13.408 1.00 90.00 105 LEU A C 1
ATOM 874 O O . LEU A 1 105 ? 5.400 2.729 14.229 1.00 90.00 105 LEU A O 1
ATOM 878 N N . PRO A 1 106 ? 5.381 4.280 12.603 1.00 90.75 106 PRO A N 1
ATOM 879 C CA . PRO A 1 106 ? 3.932 4.385 12.628 1.00 90.75 106 PRO A CA 1
ATOM 880 C C . PRO A 1 106 ? 3.300 3.091 12.072 1.00 90.75 106 PRO A C 1
ATOM 882 O O . PRO A 1 106 ? 3.866 2.483 11.152 1.00 90.75 106 PRO A O 1
ATOM 885 N N . PRO A 1 107 ? 2.127 2.669 12.579 1.00 87.94 107 PRO A N 1
ATOM 886 C CA . PRO A 1 107 ? 1.415 1.516 12.039 1.00 87.94 107 PRO A CA 1
ATOM 887 C C . PRO A 1 107 ? 1.031 1.760 10.573 1.00 87.94 107 PRO A C 1
ATOM 889 O O . PRO A 1 107 ? 0.513 2.817 10.215 1.00 87.94 107 PRO A O 1
ATOM 892 N N . ILE A 1 108 ? 1.291 0.774 9.708 1.00 85.12 108 ILE A N 1
ATOM 893 C CA . ILE A 1 108 ? 0.947 0.838 8.272 1.00 85.12 108 ILE A CA 1
ATOM 894 C C . ILE A 1 108 ? -0.455 0.301 7.970 1.00 85.12 108 ILE A C 1
ATOM 896 O O . ILE A 1 108 ? -1.002 0.568 6.901 1.00 85.12 108 ILE A O 1
ATOM 900 N N . ALA A 1 109 ? -1.015 -0.460 8.906 1.00 87.25 109 ALA A N 1
ATOM 901 C CA . ALA A 1 109 ? -2.355 -1.008 8.866 1.00 87.25 109 ALA A CA 1
ATOM 902 C C . ALA A 1 109 ? -2.925 -0.955 10.283 1.00 87.25 109 ALA A C 1
ATOM 904 O O . ALA A 1 109 ? -2.240 -1.311 11.242 1.00 87.25 109 ALA A O 1
ATOM 905 N N . ILE A 1 110 ? -4.167 -0.498 10.396 1.00 89.06 110 ILE A N 1
ATOM 906 C CA . ILE A 1 110 ? -4.931 -0.510 11.639 1.00 89.06 110 ILE A CA 1
ATOM 907 C C . ILE A 1 110 ? -6.165 -1.357 11.357 1.00 89.06 110 ILE A C 1
ATOM 909 O O . ILE A 1 110 ? -6.924 -1.058 10.435 1.00 89.06 110 ILE A O 1
ATOM 913 N N . LEU A 1 111 ? -6.330 -2.434 12.119 1.00 90.25 111 LEU A N 1
ATOM 914 C CA . LEU A 1 111 ? -7.538 -3.246 12.109 1.00 90.25 111 LEU A CA 1
ATOM 915 C C . LEU A 1 111 ? -8.420 -2.779 13.265 1.00 90.25 111 LEU A C 1
ATOM 917 O O . LEU A 1 111 ? -7.963 -2.711 14.402 1.00 90.25 111 LEU A O 1
ATOM 921 N N . ILE A 1 112 ? -9.662 -2.422 12.953 1.00 90.69 112 ILE A N 1
ATOM 922 C CA . ILE A 1 112 ? -10.653 -1.948 13.919 1.00 90.69 112 ILE A CA 1
ATOM 923 C C . ILE A 1 112 ? -11.880 -2.837 13.752 1.00 90.69 112 ILE A C 1
ATOM 925 O O . ILE A 1 112 ? -12.305 -3.064 12.619 1.00 90.69 112 ILE A O 1
ATOM 929 N N . SER A 1 113 ? -12.444 -3.308 14.863 1.00 90.50 113 SER A N 1
ATOM 930 C CA . SER A 1 113 ? -13.732 -4.006 14.901 1.00 90.50 113 SER A CA 1
ATOM 931 C C . SER A 1 113 ? -14.781 -3.061 15.492 1.00 90.50 113 SER A C 1
ATOM 933 O O . SER A 1 113 ? -14.860 -2.952 16.712 1.00 90.50 113 SER A O 1
ATOM 935 N N . PRO A 1 114 ? -15.562 -2.335 14.666 1.00 91.62 114 PRO A N 1
ATOM 936 C CA . PRO A 1 114 ? -16.589 -1.413 15.160 1.00 91.62 114 PRO A CA 1
ATOM 937 C C . PRO A 1 114 ? -17.658 -2.085 16.022 1.00 91.62 114 PRO A C 1
ATOM 939 O O . PRO A 1 114 ? -18.219 -1.458 16.913 1.00 91.62 114 PRO A O 1
ATOM 942 N N . SER A 1 115 ? -17.947 -3.350 15.721 1.00 89.75 115 SER A N 1
ATOM 943 C CA . SER A 1 115 ? -18.935 -4.167 16.407 1.00 89.75 115 SER A CA 1
ATOM 944 C C . SER A 1 115 ? -18.482 -5.619 16.415 1.00 89.75 115 SER A C 1
ATOM 946 O O . SER A 1 115 ? -17.870 -6.091 15.451 1.00 89.75 115 SER A O 1
ATOM 948 N N . MET A 1 116 ? -18.838 -6.327 17.483 1.00 89.50 116 MET A N 1
ATOM 949 C CA . MET A 1 116 ? -18.657 -7.774 17.615 1.00 89.50 116 MET A CA 1
ATOM 950 C C . MET A 1 116 ? -19.969 -8.552 17.405 1.00 89.50 116 MET A C 1
ATOM 952 O O . MET A 1 116 ? -20.014 -9.779 17.538 1.00 89.50 116 MET A O 1
ATOM 956 N N . LYS A 1 117 ? -21.052 -7.859 17.023 1.00 90.38 117 LYS A N 1
ATOM 957 C CA . LYS A 1 117 ? -22.366 -8.456 16.767 1.00 90.38 117 LYS A CA 1
ATOM 958 C C . LYS A 1 117 ? -22.361 -9.199 15.435 1.00 90.38 117 LYS A C 1
ATOM 960 O O . LYS A 1 117 ? -22.548 -8.627 14.367 1.00 90.38 117 LYS A O 1
ATOM 965 N N . CYS A 1 118 ? -22.181 -10.512 15.512 1.00 90.25 118 CYS A N 1
ATOM 966 C CA . CYS A 1 118 ? -22.343 -11.428 14.391 1.00 90.25 118 CYS A CA 1
ATOM 967 C C . CYS A 1 118 ? -23.334 -12.535 14.771 1.00 90.25 118 CYS A C 1
ATOM 969 O O . CYS A 1 118 ? -23.168 -13.207 15.794 1.00 90.25 118 CYS A O 1
ATOM 971 N N . ASN A 1 119 ? -24.361 -12.729 13.941 1.00 92.31 119 ASN A N 1
ATOM 972 C CA . ASN A 1 119 ? -25.412 -13.734 14.129 1.00 92.31 119 ASN A CA 1
ATOM 973 C C . ASN A 1 119 ? -25.056 -15.113 13.536 1.00 92.31 119 ASN A C 1
ATOM 975 O O . ASN A 1 119 ? -25.898 -16.010 13.519 1.00 92.31 119 ASN A O 1
ATOM 979 N N . LEU A 1 120 ? -23.820 -15.295 13.060 1.00 92.81 120 LEU A N 1
ATOM 980 C CA . LEU A 1 120 ? -23.317 -16.553 12.507 1.00 92.81 120 LEU A CA 1
ATOM 981 C C . LEU A 1 120 ? -22.480 -17.337 13.530 1.00 92.81 120 LEU A C 1
ATOM 983 O O . LEU A 1 120 ? -22.030 -16.805 14.546 1.00 92.81 120 LEU A O 1
ATOM 987 N N . ARG A 1 121 ? -22.254 -18.626 13.242 1.00 93.00 121 ARG A N 1
ATOM 988 C CA . ARG A 1 121 ? -21.450 -19.561 14.054 1.00 93.00 121 ARG A CA 1
ATOM 989 C C . ARG A 1 121 ? -20.468 -20.339 13.176 1.00 93.00 121 ARG A C 1
ATOM 991 O O . ARG A 1 121 ? -20.492 -21.564 13.122 1.00 93.00 121 ARG A O 1
ATOM 998 N N . CYS A 1 122 ? -19.662 -19.608 12.411 1.00 95.06 122 CYS A N 1
ATOM 999 C CA . CYS A 1 122 ? -18.736 -20.203 11.453 1.00 95.06 122 CYS A CA 1
ATOM 1000 C C . CYS A 1 122 ? -17.676 -21.054 12.167 1.00 95.06 122 CYS A C 1
ATOM 1002 O O . CYS A 1 122 ? -17.039 -20.589 13.116 1.00 95.06 122 CYS A O 1
ATOM 1004 N N . GLN A 1 123 ? -17.443 -22.271 11.675 1.00 96.25 123 GLN A N 1
ATOM 1005 C CA . GLN A 1 123 ? -16.323 -23.094 12.123 1.00 96.25 123 GLN A CA 1
ATOM 1006 C C . GLN A 1 123 ? -15.002 -22.361 11.839 1.00 96.25 123 GLN A C 1
ATOM 1008 O O . GLN A 1 123 ? -14.782 -21.883 10.728 1.00 96.25 123 GLN A O 1
ATOM 1013 N N . GLY A 1 124 ? -14.135 -22.254 12.850 1.00 95.44 124 GLY A N 1
ATOM 1014 C CA . GLY A 1 124 ? -12.854 -21.543 12.745 1.00 95.44 124 GLY A CA 1
ATOM 1015 C C . GLY A 1 124 ? -12.943 -20.017 12.879 1.00 95.44 124 GLY A C 1
ATOM 1016 O O . GLY A 1 124 ? -11.981 -19.324 12.556 1.00 95.44 124 GLY A O 1
ATOM 1017 N N . CYS A 1 125 ? -14.071 -19.466 13.340 1.00 94.06 125 CYS A N 1
ATOM 1018 C CA . CYS A 1 125 ? -14.172 -18.031 13.601 1.00 94.06 125 CYS A CA 1
ATOM 1019 C C . CYS A 1 125 ? -13.256 -17.615 14.764 1.00 94.06 125 CYS A C 1
ATOM 1021 O O . CYS A 1 125 ? -13.495 -17.994 15.908 1.00 94.06 125 CYS A O 1
ATOM 1023 N N . TYR A 1 126 ? -12.253 -16.779 14.481 1.00 91.75 126 TYR A N 1
ATOM 1024 C CA . TYR A 1 126 ? -11.311 -16.280 15.493 1.00 91.75 126 TYR A CA 1
ATOM 1025 C C . TYR A 1 126 ? -11.964 -15.373 16.552 1.00 91.75 126 TYR A C 1
ATOM 1027 O O . TYR A 1 126 ? -11.393 -15.162 17.615 1.00 91.75 126 TYR A O 1
ATOM 1035 N N . ALA A 1 127 ? -13.137 -14.812 16.244 1.00 91.81 127 ALA A N 1
ATOM 1036 C CA . ALA A 1 127 ? -13.857 -13.845 17.071 1.00 91.81 127 ALA A CA 1
ATOM 1037 C C . ALA A 1 127 ? -15.092 -14.448 17.770 1.00 91.81 127 ALA A C 1
ATOM 1039 O O . ALA A 1 1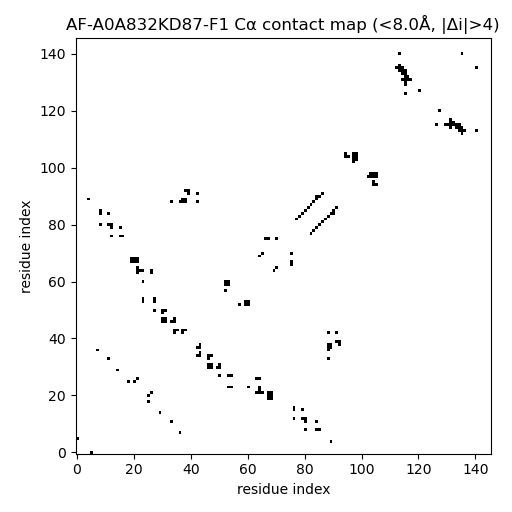27 ? -15.918 -13.708 18.298 1.00 91.81 127 ALA A O 1
ATOM 1040 N N . ALA A 1 128 ? -15.272 -15.775 17.727 1.00 90.81 128 ALA A N 1
ATOM 1041 C CA . ALA A 1 128 ? -16.473 -16.432 18.251 1.00 90.81 128 ALA A CA 1
ATOM 1042 C C . ALA A 1 128 ? -16.680 -16.206 19.756 1.00 90.81 128 ALA A C 1
ATOM 1044 O O . ALA A 1 128 ? -17.825 -16.040 20.183 1.00 90.81 128 ALA A O 1
ATOM 1045 N N . ASP A 1 129 ? -15.574 -16.164 20.502 1.00 87.81 129 ASP A N 1
ATOM 1046 C CA . ASP A 1 129 ? -15.539 -16.077 21.965 1.00 87.81 129 ASP A CA 1
ATOM 1047 C C . ASP A 1 129 ? -15.417 -14.635 22.478 1.00 87.81 129 ASP A C 1
ATOM 1049 O O . ASP A 1 129 ? -15.276 -14.411 23.677 1.00 87.81 129 ASP A O 1
ATOM 1053 N N . TYR A 1 130 ? -15.432 -13.644 21.582 1.00 88.62 130 TYR A N 1
ATOM 1054 C CA . TYR A 1 130 ? -15.368 -12.243 21.989 1.00 88.62 130 TYR A CA 1
ATOM 1055 C C . TYR A 1 130 ? -16.723 -11.808 22.546 1.00 88.62 130 TYR A C 1
ATOM 1057 O O . TYR A 1 130 ? -17.778 -12.245 22.074 1.00 88.62 130 TYR A O 1
ATOM 1065 N N . GLU A 1 131 ? -16.688 -10.913 23.529 1.00 86.44 131 GLU A N 1
ATOM 1066 C CA . GLU A 1 131 ? -17.889 -10.294 24.075 1.00 86.44 131 GLU A CA 1
ATOM 1067 C C . GLU A 1 131 ? -18.629 -9.513 22.981 1.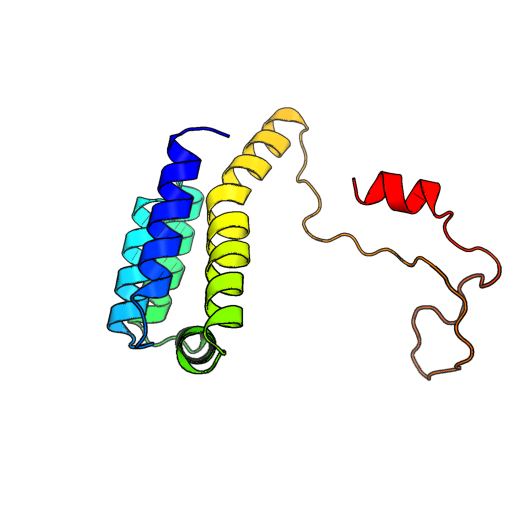00 86.44 131 GLU A C 1
ATOM 1069 O O . GLU A 1 131 ? -18.029 -8.764 22.209 1.00 86.44 131 GLU A O 1
ATOM 1074 N N . LYS A 1 132 ? -19.941 -9.754 22.861 1.00 84.31 132 LYS A N 1
ATOM 1075 C CA . LYS A 1 132 ? -20.759 -9.268 21.733 1.00 84.31 132 LYS A CA 1
ATOM 1076 C C . LYS A 1 132 ? -21.625 -8.060 22.073 1.00 84.31 132 LYS A C 1
ATOM 1078 O O . LYS A 1 132 ? -22.295 -7.535 21.184 1.00 84.31 132 LYS A O 1
ATOM 1083 N N . GLU A 1 133 ? -21.674 -7.673 23.343 1.00 82.25 133 GLU A N 1
ATOM 1084 C CA . GLU A 1 133 ? -22.572 -6.618 23.816 1.00 82.25 133 GLU A CA 1
ATOM 1085 C C . GLU A 1 133 ? -21.984 -5.220 23.619 1.00 82.25 133 GLU A C 1
ATOM 1087 O O . GLU A 1 133 ? -22.734 -4.274 23.367 1.00 82.25 133 GLU A O 1
ATOM 1092 N N . GLU A 1 134 ? -20.657 -5.099 23.636 1.00 82.00 134 GLU A N 1
ATOM 1093 C CA . GLU A 1 134 ? -19.971 -3.822 23.483 1.00 82.00 134 GLU A CA 1
ATOM 1094 C C . GLU A 1 134 ? -19.696 -3.489 22.008 1.00 82.00 134 GLU A C 1
ATOM 1096 O O . GLU A 1 134 ? -19.055 -4.244 21.273 1.00 82.00 134 GLU A O 1
ATOM 1101 N N . ASP A 1 135 ? -20.170 -2.318 21.581 1.00 89.44 135 ASP A N 1
ATOM 1102 C CA . ASP A 1 135 ? -19.804 -1.704 20.305 1.00 89.44 135 ASP A CA 1
ATOM 1103 C C . ASP A 1 135 ? -18.854 -0.528 20.554 1.00 89.44 135 ASP A C 1
ATOM 1105 O O . ASP A 1 135 ? -18.932 0.172 21.569 1.00 89.44 135 ASP A O 1
ATOM 1109 N N . LEU A 1 136 ? -17.975 -0.256 19.591 1.00 91.12 136 LEU A N 1
ATOM 1110 C CA . LEU A 1 136 ? -17.104 0.906 19.658 1.00 91.12 136 LEU A CA 1
ATOM 1111 C C . LEU A 1 136 ? -17.928 2.177 19.405 1.00 91.12 136 LEU A C 1
ATOM 1113 O O . LEU A 1 136 ? -18.547 2.322 18.351 1.00 91.12 136 LEU A O 1
ATOM 1117 N N . ALA A 1 137 ? -17.905 3.126 20.345 1.00 93.12 137 ALA A N 1
ATOM 1118 C CA . ALA A 1 137 ? -18.609 4.398 20.184 1.00 93.12 137 ALA A CA 1
ATOM 1119 C C . ALA A 1 137 ? -18.169 5.135 18.902 1.00 93.12 137 ALA A C 1
ATOM 1121 O O . ALA A 1 137 ? -16.976 5.186 18.571 1.00 93.12 137 ALA A O 1
ATOM 1122 N N . LEU A 1 138 ? -19.125 5.752 18.196 1.00 92.44 138 LEU A N 1
ATOM 1123 C CA . LEU A 1 138 ? -18.875 6.498 16.954 1.00 92.44 138 LEU A CA 1
ATOM 1124 C C . LEU A 1 138 ? -17.852 7.620 17.157 1.00 92.44 138 LEU A C 1
ATOM 1126 O O . LEU A 1 138 ? -17.006 7.868 16.298 1.00 92.44 138 LEU A O 1
ATOM 1130 N N . GLU A 1 139 ? -17.883 8.275 18.312 1.00 94.81 139 GLU A N 1
ATOM 1131 C CA . GLU A 1 139 ? -16.944 9.321 18.706 1.00 94.81 139 GLU A CA 1
ATOM 1132 C C . GLU A 1 139 ? -15.518 8.777 18.811 1.00 94.81 139 GLU A C 1
ATOM 1134 O O . GLU A 1 139 ? -14.572 9.427 18.362 1.00 94.81 139 GLU A O 1
ATOM 1139 N N . THR A 1 140 ? -15.354 7.576 19.369 1.00 93.88 140 THR A N 1
ATOM 1140 C CA . THR A 1 140 ? -14.053 6.906 19.471 1.00 93.88 140 THR A CA 1
ATOM 1141 C C . THR A 1 140 ? -13.552 6.493 18.093 1.00 93.88 140 THR A C 1
ATOM 1143 O O . THR A 1 140 ? -12.404 6.780 17.759 1.00 93.88 140 THR A O 1
ATOM 1146 N N . MET A 1 141 ? -14.413 5.920 17.246 1.00 92.56 141 MET A N 1
ATOM 1147 C CA . MET A 1 141 ? -14.053 5.606 15.858 1.00 92.56 141 MET A CA 1
ATOM 1148 C C . MET A 1 141 ? -13.584 6.845 15.092 1.00 92.56 141 MET A C 1
ATOM 1150 O O . MET A 1 141 ? -12.538 6.819 14.445 1.00 92.56 141 MET A O 1
ATOM 1154 N N . ASN A 1 142 ? -14.304 7.958 15.227 1.00 92.75 142 ASN A N 1
ATOM 1155 C CA . ASN A 1 142 ? -13.938 9.221 14.594 1.00 92.75 142 ASN A CA 1
ATOM 1156 C C . ASN A 1 142 ? -12.590 9.767 15.084 1.00 92.75 142 ASN A C 1
ATOM 1158 O O . ASN A 1 142 ? -11.876 10.389 14.300 1.00 92.75 142 ASN A O 1
ATOM 1162 N N . LYS A 1 143 ? -12.223 9.540 16.353 1.00 93.88 143 LYS A N 1
ATOM 1163 C CA . LYS A 1 143 ? -10.903 9.912 16.889 1.00 93.88 143 LYS A CA 1
ATOM 1164 C C . LYS A 1 143 ? -9.775 9.042 16.335 1.00 93.88 143 LYS A C 1
ATOM 1166 O O . LYS A 1 143 ? -8.678 9.553 16.170 1.00 93.88 143 LYS A O 1
ATOM 1171 N N . ILE A 1 144 ? -10.031 7.760 16.062 1.00 91.06 144 ILE A N 1
ATOM 1172 C CA . ILE A 1 144 ? -9.017 6.845 15.510 1.00 91.06 144 ILE A CA 1
ATOM 1173 C C . ILE A 1 144 ? -8.747 7.143 14.025 1.00 91.06 144 ILE A C 1
ATOM 1175 O O . ILE A 1 144 ? -7.615 7.007 13.571 1.00 91.06 144 ILE A O 1
ATOM 1179 N N . VAL A 1 145 ? -9.778 7.525 13.262 1.00 88.19 145 VAL A N 1
ATOM 1180 C CA . VAL A 1 145 ? -9.685 7.713 11.800 1.00 88.19 145 VAL A CA 1
ATOM 1181 C C . VAL A 1 145 ? -9.194 9.112 11.387 1.00 88.19 145 VAL A C 1
ATOM 1183 O O . VAL A 1 145 ? -8.688 9.260 10.272 1.00 88.19 145 VAL A O 1
ATOM 1186 N N . LYS A 1 146 ? -9.361 10.133 12.236 1.00 76.69 146 LYS A N 1
ATOM 1187 C CA . LYS A 1 146 ? -8.945 11.521 11.954 1.00 76.69 146 LYS A CA 1
ATOM 1188 C C . LYS A 1 146 ? -7.436 11.726 12.033 1.00 76.69 146 LYS A C 1
ATOM 1190 O O . LYS A 1 146 ? -6.936 12.483 11.170 1.00 76.69 146 LYS A O 1
#

Foldseek 3Di:
DDPLLVVLLVVQLVLLLPCQALDLVSVLVSLVVLLVSADDPVLNVVSVVVSVCSVVVNVVSVVSRCLSHVDDSVSSSCCCNVPVRVCRGVVVVVQVVCCVVPVDGDDPDDDDDQFLDDPDDDDPPPSNPPDGPDGDDPVNVVVVVD

Secondary structure (DSSP, 8-state):
--HHHHHHHHHHHHHHHT-----HHHHHHHHHHHHHH-SSHHHHHHHHHHHHHHHTT-THHHHHHHHHHHS-HHHHHHHIIIIIIIIIIIHHHHHHHHHHHHSSPPPS-----SB-------TT-TTTTS-SS-B--HHHHHHHH-

Mean predicted aligned error: 7.42 Å